Protein AF-A0A1H4ZYD4-F1 (afdb_monomer_lite)

Radius of gyration: 12.34 Å; chains: 1; bounding box: 31×40×29 Å

Structure (mmCIF, N/CA/C/O backbone):
data_AF-A0A1H4ZYD4-F1
#
_entry.id   AF-A0A1H4ZYD4-F1
#
loop_
_atom_site.group_PDB
_atom_site.id
_atom_site.type_symbol
_atom_site.label_atom_id
_atom_site.label_alt_id
_atom_site.label_comp_id
_atom_site.label_asym_id
_atom_site.label_entity_id
_atom_site.label_seq_id
_atom_site.pdbx_PDB_ins_code
_atom_site.Cartn_x
_atom_site.Cartn_y
_atom_site.Cartn_z
_atom_site.occupancy
_atom_site.B_iso_or_equiv
_atom_site.auth_seq_id
_atom_site.auth_comp_id
_atom_site.auth_asym_id
_atom_site.auth_atom_id
_atom_site.pdbx_PDB_model_num
ATOM 1 N N . MET A 1 1 ? 21.055 6.492 12.699 1.00 34.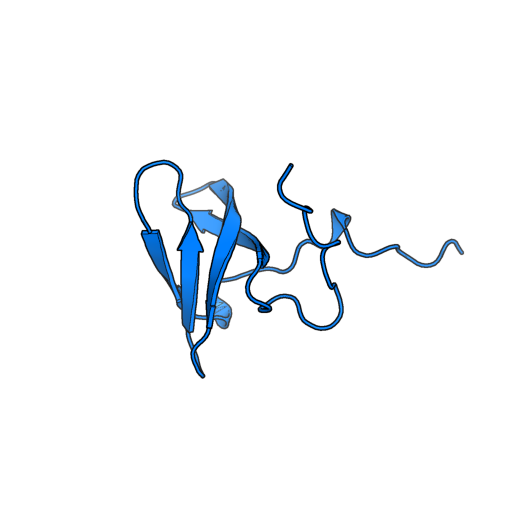41 1 MET A N 1
ATOM 2 C CA . MET A 1 1 ? 20.851 5.050 12.453 1.00 34.41 1 MET A CA 1
ATOM 3 C C . MET A 1 1 ? 19.377 4.794 12.683 1.00 34.41 1 MET A C 1
ATOM 5 O O . MET A 1 1 ? 18.977 4.665 13.829 1.00 34.41 1 MET A O 1
ATOM 9 N N . GLU A 1 2 ? 18.559 4.876 11.636 1.00 41.28 2 GLU A N 1
ATOM 10 C CA . GLU A 1 2 ? 17.132 4.577 11.766 1.00 41.28 2 GLU A CA 1
ATOM 11 C C . GLU A 1 2 ? 16.961 3.064 11.717 1.00 41.28 2 GLU A C 1
ATOM 13 O O . GLU A 1 2 ? 17.355 2.403 10.754 1.00 41.28 2 GLU A O 1
ATOM 18 N N . SER A 1 3 ? 16.461 2.517 12.818 1.00 44.25 3 SER A N 1
ATOM 19 C CA . SER A 1 3 ? 16.071 1.125 12.945 1.00 44.25 3 SER A CA 1
ATOM 20 C C . SER A 1 3 ? 15.025 0.835 11.873 1.00 44.25 3 SER A C 1
ATOM 22 O O . SER A 1 3 ? 13.870 1.215 12.032 1.00 44.25 3 SER A O 1
ATOM 24 N N . GLN A 1 4 ? 15.412 0.197 10.766 1.00 57.09 4 GLN A N 1
ATOM 25 C CA . GLN A 1 4 ? 14.438 -0.408 9.863 1.00 57.09 4 GLN A CA 1
ATOM 26 C C . GLN A 1 4 ? 13.726 -1.493 10.670 1.00 57.09 4 GLN A C 1
ATOM 28 O O . GLN A 1 4 ? 14.267 -2.587 10.850 1.00 57.09 4 GLN A O 1
ATOM 33 N N . GLU A 1 5 ? 12.562 -1.161 11.233 1.00 60.75 5 GLU A N 1
ATOM 34 C CA . GLU A 1 5 ? 11.699 -2.142 11.874 1.00 60.75 5 GLU A CA 1
ATOM 35 C C . GLU A 1 5 ? 11.520 -3.318 10.910 1.00 60.75 5 GLU A C 1
ATOM 37 O O . GLU A 1 5 ? 11.291 -3.152 9.708 1.00 60.75 5 GLU A O 1
ATOM 42 N N . ALA A 1 6 ? 11.712 -4.528 11.432 1.00 72.94 6 ALA A N 1
ATOM 43 C CA . ALA A 1 6 ? 11.531 -5.728 10.641 1.00 72.94 6 ALA A CA 1
ATOM 44 C C . ALA A 1 6 ? 10.084 -5.764 10.133 1.00 72.94 6 ALA A C 1
ATOM 46 O O . ALA A 1 6 ? 9.150 -5.590 10.913 1.00 72.94 6 ALA A O 1
ATOM 47 N N . TYR A 1 7 ? 9.919 -5.987 8.827 1.00 80.12 7 TYR A N 1
ATOM 48 C CA . TYR A 1 7 ? 8.607 -6.089 8.194 1.00 80.12 7 TYR A CA 1
ATOM 49 C C . TYR A 1 7 ? 7.712 -7.081 8.944 1.00 80.12 7 TYR A C 1
ATOM 51 O O . TYR A 1 7 ? 8.090 -8.244 9.097 1.00 80.12 7 TYR A O 1
ATOM 59 N N . ASP A 1 8 ? 6.530 -6.625 9.356 1.00 83.38 8 ASP A N 1
ATOM 60 C CA . ASP A 1 8 ? 5.511 -7.455 10.002 1.00 83.38 8 ASP A CA 1
ATOM 61 C C . ASP A 1 8 ? 4.581 -8.083 8.939 1.00 83.38 8 ASP A C 1
ATOM 63 O O . ASP A 1 8 ? 3.777 -7.364 8.332 1.00 83.38 8 ASP A O 1
ATOM 67 N N . PRO A 1 9 ? 4.679 -9.402 8.671 1.00 81.69 9 PRO A N 1
ATOM 68 C CA . PRO A 1 9 ? 3.860 -10.065 7.662 1.00 81.69 9 PRO A CA 1
ATOM 69 C C . PRO A 1 9 ? 2.412 -10.308 8.105 1.00 81.69 9 PRO A C 1
ATOM 71 O O . PRO A 1 9 ? 1.563 -10.530 7.239 1.00 81.69 9 PRO A O 1
ATOM 74 N N . ASP A 1 10 ? 2.126 -10.289 9.408 1.00 85.06 10 ASP A N 1
ATOM 75 C CA . ASP A 1 10 ? 0.785 -10.518 9.954 1.00 85.06 10 ASP A CA 1
ATOM 76 C C . ASP A 1 10 ? -0.037 -9.220 9.960 1.00 85.06 10 ASP A C 1
ATOM 78 O O . ASP A 1 10 ? -1.262 -9.253 9.822 1.00 85.06 10 ASP A O 1
ATOM 82 N N . ASN A 1 11 ? 0.635 -8.065 10.004 1.00 88.31 11 ASN A N 1
ATOM 83 C CA . ASN A 1 11 ? 0.026 -6.755 9.792 1.00 88.31 11 ASN A CA 1
ATOM 84 C C . ASN A 1 11 ? 0.712 -5.970 8.655 1.00 88.31 11 ASN A C 1
ATOM 86 O O . ASN A 1 11 ? 1.451 -5.011 8.900 1.00 88.31 11 ASN A O 1
ATOM 90 N N . PRO A 1 12 ? 0.436 -6.303 7.380 1.00 88.38 12 PRO A N 1
ATOM 91 C CA . PRO A 1 12 ? 1.143 -5.711 6.247 1.00 88.38 12 PRO A CA 1
ATOM 92 C C . PRO A 1 12 ? 0.908 -4.200 6.107 1.00 88.38 12 PRO A C 1
ATOM 94 O O . PRO A 1 12 ? 1.753 -3.507 5.549 1.00 88.38 12 PRO A O 1
ATOM 97 N N . PHE A 1 13 ? -0.201 -3.681 6.640 1.00 91.12 13 PHE A N 1
ATOM 98 C CA . PHE A 1 13 ? -0.558 -2.265 6.586 1.00 91.12 13 PHE A CA 1
ATOM 99 C C . PHE A 1 13 ? -0.014 -1.447 7.762 1.00 91.12 13 PHE A C 1
ATOM 101 O O . PHE A 1 13 ? -0.447 -0.319 7.922 1.00 91.12 13 PHE A O 1
ATOM 108 N N . LYS A 1 14 ? 0.890 -1.966 8.599 1.00 92.06 14 LYS A N 1
ATOM 109 C CA . LYS A 1 14 ? 1.508 -1.196 9.693 1.00 92.06 14 LYS A CA 1
ATOM 110 C C . LYS A 1 14 ? 2.326 -0.009 9.151 1.00 92.06 14 LYS A C 1
ATOM 112 O O . LYS A 1 14 ? 3.003 -0.148 8.140 1.00 92.06 14 LYS A O 1
ATOM 117 N N . VAL A 1 15 ? 2.315 1.138 9.834 1.00 93.75 15 VAL A N 1
ATOM 118 C CA . VAL A 1 15 ? 3.252 2.244 9.539 1.00 93.75 15 VAL A CA 1
ATOM 119 C C . VAL A 1 15 ? 4.699 1.748 9.652 1.00 93.75 15 VAL A C 1
ATOM 121 O O . VAL A 1 15 ? 5.004 0.947 10.535 1.00 93.75 15 VAL A O 1
ATOM 124 N N . GLY A 1 16 ? 5.558 2.169 8.723 1.00 90.31 16 GLY A N 1
ATOM 125 C CA . GLY A 1 16 ? 6.942 1.706 8.587 1.00 90.31 16 GLY A CA 1
ATOM 126 C C . GLY A 1 16 ? 7.100 0.390 7.813 1.00 90.31 16 GLY A C 1
ATOM 127 O O . GLY A 1 16 ? 8.197 0.077 7.348 1.00 90.31 16 GLY A O 1
ATOM 128 N N . ASN A 1 17 ? 6.023 -0.380 7.592 1.00 91.12 17 ASN A N 1
ATOM 129 C CA . ASN A 1 17 ? 6.099 -1.541 6.705 1.00 91.12 17 ASN A CA 1
ATOM 130 C C . ASN A 1 17 ? 6.226 -1.111 5.243 1.00 91.12 17 ASN A C 1
ATOM 132 O O . ASN A 1 17 ? 5.812 -0.032 4.832 1.00 91.12 17 ASN A O 1
ATOM 136 N N . SER A 1 18 ? 6.749 -2.016 4.420 1.00 91.25 18 SER A N 1
ATOM 137 C CA . SER A 1 18 ? 6.753 -1.861 2.968 1.00 91.25 18 SER A CA 1
ATOM 138 C C . SER A 1 18 ? 5.637 -2.679 2.323 1.00 91.25 18 SER A C 1
ATOM 140 O O . SER A 1 18 ? 5.455 -3.852 2.641 1.00 91.25 18 SER A O 1
ATOM 142 N N . LEU A 1 19 ? 4.937 -2.091 1.358 1.00 91.62 19 LEU A N 1
ATOM 143 C CA . LEU A 1 19 ? 3.904 -2.737 0.552 1.00 91.62 19 LEU A CA 1
ATOM 144 C C . LEU A 1 19 ? 4.271 -2.712 -0.928 1.00 91.62 19 LEU A C 1
ATOM 146 O O . LEU A 1 19 ? 5.037 -1.864 -1.385 1.00 91.62 19 LEU A O 1
ATOM 150 N N . CYS A 1 20 ? 3.691 -3.642 -1.678 1.00 90.81 20 CYS A N 1
ATOM 151 C CA . CYS A 1 20 ? 3.696 -3.617 -3.129 1.00 90.81 20 CYS A CA 1
ATOM 152 C C . CYS A 1 20 ? 2.418 -2.950 -3.643 1.00 90.81 20 CYS A C 1
ATOM 154 O O . CYS A 1 20 ? 1.318 -3.246 -3.180 1.00 90.81 20 CYS A O 1
ATOM 156 N N . TRP A 1 21 ? 2.543 -2.081 -4.636 1.00 88.88 21 TRP A N 1
ATOM 157 C CA . TRP A 1 21 ? 1.401 -1.477 -5.322 1.00 88.88 21 TRP A CA 1
ATOM 158 C C . TRP A 1 21 ? 1.644 -1.439 -6.823 1.00 88.88 21 TRP A C 1
ATOM 160 O O . TRP A 1 21 ? 2.788 -1.342 -7.272 1.00 88.88 21 TRP A O 1
ATOM 170 N N . LEU A 1 22 ? 0.566 -1.538 -7.595 1.00 87.19 22 LEU A N 1
ATOM 171 C CA . LEU A 1 22 ? 0.618 -1.387 -9.042 1.00 87.19 22 LEU A CA 1
ATOM 172 C C . LEU A 1 22 ? 0.603 0.107 -9.386 1.00 87.19 22 LEU A C 1
ATOM 174 O O . LEU A 1 22 ? -0.341 0.823 -9.043 1.00 87.19 22 LEU A O 1
ATOM 178 N N . HIS A 1 23 ? 1.657 0.581 -10.046 1.00 85.31 23 HIS A N 1
ATOM 179 C CA . HIS A 1 23 ? 1.775 1.958 -10.510 1.00 85.31 23 HIS A CA 1
ATOM 180 C C . HIS A 1 23 ? 2.055 1.978 -12.017 1.00 85.31 23 HIS A C 1
ATOM 182 O O . HIS A 1 23 ? 3.186 1.739 -12.452 1.00 85.31 23 HIS A O 1
ATOM 188 N N . GLY A 1 24 ? 1.015 2.266 -12.805 1.00 85.06 24 GLY A N 1
ATOM 189 C CA . GLY A 1 24 ? 1.024 1.987 -14.243 1.00 85.06 24 GLY A CA 1
ATOM 190 C C . GLY A 1 24 ? 1.102 0.478 -14.466 1.00 85.06 24 GLY A C 1
ATOM 191 O O . GLY A 1 24 ? 0.405 -0.271 -13.788 1.00 85.06 24 GLY A O 1
ATOM 192 N N . ASP A 1 25 ? 2.012 0.036 -15.328 1.00 89.44 25 ASP A N 1
ATOM 193 C CA . ASP A 1 25 ? 2.193 -1.388 -15.653 1.00 89.44 25 ASP A CA 1
ATOM 194 C C . ASP A 1 25 ? 3.207 -2.111 -14.752 1.00 89.44 25 ASP A C 1
ATOM 196 O O . ASP A 1 25 ? 3.556 -3.263 -14.996 1.00 89.44 25 ASP A O 1
ATOM 200 N N . ASN A 1 26 ? 3.727 -1.441 -13.717 1.00 88.75 26 ASN A N 1
ATOM 201 C CA . ASN A 1 26 ? 4.807 -1.973 -12.889 1.00 88.75 26 ASN A CA 1
ATOM 202 C C . ASN A 1 26 ? 4.418 -2.044 -11.415 1.00 88.75 26 ASN A C 1
ATOM 204 O O . ASN A 1 26 ? 3.894 -1.082 -10.843 1.00 88.75 26 ASN A O 1
ATOM 208 N N . TYR A 1 27 ? 4.765 -3.159 -10.772 1.00 87.56 27 TYR A N 1
ATOM 209 C CA . TYR A 1 27 ? 4.735 -3.249 -9.319 1.00 87.56 27 TYR A CA 1
ATOM 210 C C . TYR A 1 27 ? 5.902 -2.477 -8.722 1.00 87.56 27 TYR A C 1
ATOM 212 O O . TYR A 1 27 ? 7.052 -2.611 -9.141 1.00 87.56 27 TYR A O 1
ATOM 220 N N . ARG A 1 28 ? 5.596 -1.668 -7.715 1.00 88.88 28 ARG A N 1
ATOM 221 C CA . ARG A 1 28 ? 6.580 -0.902 -6.961 1.00 88.88 28 ARG A CA 1
ATOM 222 C C . ARG A 1 28 ? 6.459 -1.211 -5.489 1.00 88.88 28 ARG A C 1
ATOM 224 O O . ARG A 1 28 ? 5.394 -1.581 -5.008 1.00 88.88 28 ARG A O 1
ATOM 231 N N . VAL A 1 29 ? 7.563 -1.016 -4.788 1.00 90.56 29 VAL A N 1
ATOM 232 C CA . VAL A 1 29 ? 7.632 -1.110 -3.336 1.00 90.56 29 VAL A CA 1
ATOM 233 C C . VAL A 1 29 ? 7.545 0.300 -2.777 1.00 90.56 29 VAL A C 1
ATOM 235 O O . VAL A 1 29 ? 8.227 1.191 -3.279 1.00 90.56 29 VAL A O 1
ATOM 238 N N . ALA A 1 30 ? 6.717 0.488 -1.760 1.00 91.81 30 ALA A N 1
ATOM 239 C CA . ALA A 1 30 ? 6.545 1.759 -1.077 1.00 91.81 30 ALA A CA 1
ATOM 240 C C . ALA A 1 30 ? 6.391 1.539 0.428 1.00 91.81 30 ALA A C 1
ATOM 242 O O . ALA A 1 30 ? 5.841 0.522 0.849 1.00 91.81 30 ALA A O 1
ATOM 243 N N . GLU A 1 31 ? 6.858 2.490 1.227 1.00 93.06 31 GLU A N 1
ATOM 244 C CA . GLU A 1 31 ? 6.692 2.466 2.679 1.00 93.06 31 GLU A CA 1
ATOM 245 C C . GLU A 1 31 ? 5.318 3.007 3.068 1.00 93.06 31 GLU A C 1
ATOM 247 O O . GLU A 1 31 ? 4.816 3.954 2.459 1.00 93.06 31 GLU A O 1
ATOM 252 N N . VAL A 1 32 ? 4.713 2.409 4.086 1.00 94.12 32 VAL A N 1
ATOM 253 C CA . VAL A 1 32 ? 3.474 2.874 4.694 1.00 94.12 32 VAL A CA 1
ATOM 254 C C . VAL A 1 32 ? 3.781 4.011 5.653 1.00 94.12 32 VAL A C 1
ATOM 256 O O . VAL A 1 32 ? 4.421 3.813 6.680 1.00 94.12 32 VAL A O 1
ATOM 259 N N . LEU A 1 33 ? 3.266 5.191 5.333 1.00 94.88 33 LEU A N 1
ATOM 260 C CA . LEU A 1 33 ? 3.421 6.391 6.150 1.00 94.88 33 LEU A CA 1
ATOM 261 C C . LEU A 1 33 ? 2.234 6.588 7.097 1.00 94.88 33 LEU A C 1
ATOM 263 O O . LEU A 1 33 ? 2.403 7.052 8.218 1.00 94.88 33 LEU A O 1
ATOM 267 N N . GLU A 1 34 ? 1.026 6.245 6.645 1.00 95.44 34 GLU A N 1
ATOM 268 C CA . GLU A 1 34 ? -0.215 6.490 7.384 1.00 95.44 34 GLU A CA 1
ATOM 269 C C . GLU A 1 34 ? -1.294 5.480 6.986 1.00 95.44 34 GLU A C 1
ATOM 271 O O . GLU A 1 34 ? -1.337 5.019 5.840 1.00 95.44 34 GLU A O 1
ATOM 276 N N . VAL A 1 35 ? -2.174 5.135 7.925 1.00 95.56 35 VAL A N 1
ATOM 277 C CA . VAL A 1 35 ? -3.179 4.081 7.757 1.00 95.56 35 VAL A CA 1
ATOM 278 C C . VAL A 1 35 ? -4.522 4.587 8.242 1.00 95.56 35 VAL A C 1
ATOM 280 O O . VAL A 1 35 ? -4.686 4.910 9.414 1.00 95.56 35 VAL A O 1
ATOM 283 N N . GLU A 1 36 ? -5.501 4.576 7.349 1.00 95.81 36 GLU A N 1
ATOM 284 C CA . GLU A 1 36 ? -6.900 4.816 7.681 1.00 95.81 36 GLU A CA 1
ATOM 285 C C . GLU A 1 36 ? -7.707 3.514 7.550 1.00 95.81 36 GLU A C 1
ATOM 287 O O . GLU A 1 36 ? -7.161 2.436 7.280 1.00 95.81 36 GLU A O 1
ATOM 292 N N . ALA A 1 37 ? -9.023 3.579 7.764 1.00 92.56 37 ALA A N 1
ATOM 293 C CA . ALA A 1 37 ? -9.896 2.408 7.734 1.00 92.56 37 ALA A CA 1
ATOM 294 C C . ALA A 1 37 ? -9.810 1.643 6.395 1.00 92.56 37 ALA A C 1
ATOM 296 O O . ALA A 1 37 ? -9.622 0.423 6.388 1.00 92.56 37 ALA A O 1
ATOM 297 N N . ASP A 1 38 ? -9.851 2.349 5.267 1.00 94.69 38 ASP A N 1
ATOM 298 C CA . ASP A 1 38 ? -9.980 1.799 3.911 1.00 94.69 38 ASP A CA 1
ATOM 299 C C . ASP A 1 38 ? -8.792 2.116 2.982 1.00 94.69 38 ASP A C 1
ATOM 301 O O . ASP A 1 38 ? -8.608 1.456 1.948 1.00 94.69 38 ASP A O 1
ATOM 305 N N . ARG A 1 39 ? -7.957 3.088 3.361 1.00 95.00 39 ARG A N 1
ATOM 306 C CA . ARG A 1 39 ? -6.831 3.581 2.562 1.00 95.00 39 ARG A CA 1
ATOM 307 C C . ARG A 1 39 ? -5.541 3.724 3.363 1.00 95.00 39 ARG A C 1
ATOM 309 O O . ARG A 1 39 ? -5.530 3.702 4.589 1.00 95.00 39 ARG A O 1
ATOM 316 N N . VAL A 1 40 ? -4.440 3.818 2.631 1.00 95.56 40 VAL A N 1
ATOM 317 C CA . VAL A 1 40 ? -3.071 3.847 3.140 1.00 95.56 40 VAL A CA 1
ATOM 318 C C . VAL A 1 40 ? -2.29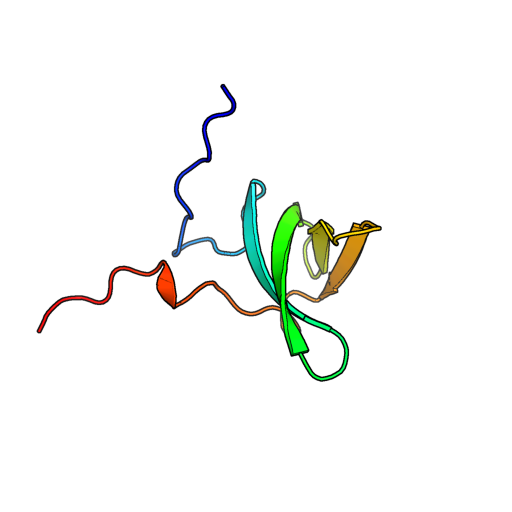4 4.899 2.370 1.00 95.56 40 VAL A C 1
ATOM 320 O O . VAL A 1 40 ? -2.415 4.990 1.142 1.00 95.56 40 VAL A O 1
ATOM 323 N N . ARG A 1 41 ? -1.503 5.691 3.088 1.00 95.94 41 ARG A N 1
ATOM 324 C CA . ARG A 1 41 ? -0.585 6.662 2.505 1.00 95.94 41 ARG A CA 1
ATOM 325 C C . ARG A 1 41 ? 0.777 6.021 2.320 1.00 95.94 41 ARG A C 1
ATOM 327 O O . ARG A 1 41 ? 1.346 5.484 3.265 1.00 95.94 41 ARG A O 1
ATOM 334 N N . LEU A 1 42 ? 1.291 6.095 1.102 1.00 93.75 42 LEU A N 1
ATOM 335 C CA . LEU A 1 42 ? 2.526 5.444 0.688 1.00 93.75 42 LEU A CA 1
ATOM 336 C C . LEU A 1 42 ? 3.597 6.454 0.284 1.00 93.75 42 LEU A C 1
ATOM 338 O O . LEU A 1 42 ? 3.281 7.480 -0.332 1.00 93.75 42 LEU A O 1
ATOM 342 N N . SER A 1 43 ? 4.859 6.132 0.568 1.00 92.75 43 SER A N 1
ATOM 343 C CA . SER A 1 43 ? 6.013 6.852 0.031 1.00 92.75 43 SER A CA 1
ATOM 344 C C . SER A 1 43 ? 6.272 6.438 -1.422 1.00 92.75 43 SER A C 1
ATOM 346 O O . SER A 1 43 ? 6.567 5.289 -1.743 1.00 92.75 43 SER A O 1
ATOM 348 N N . GLY A 1 44 ? 6.115 7.377 -2.349 1.00 85.44 44 GLY A N 1
ATOM 349 C CA . GLY A 1 44 ? 6.611 7.227 -3.712 1.00 85.44 44 GLY A CA 1
ATOM 350 C C . GLY A 1 44 ? 7.997 7.849 -3.861 1.00 85.44 44 GLY A C 1
ATOM 351 O O . GLY A 1 44 ? 8.487 8.532 -2.968 1.00 85.44 44 GLY A O 1
ATOM 352 N N . MET A 1 45 ? 8.617 7.655 -5.027 1.00 82.19 45 MET A N 1
ATOM 353 C CA . MET A 1 45 ? 9.953 8.208 -5.303 1.00 82.19 45 MET A CA 1
ATOM 354 C C . MET A 1 45 ? 9.989 9.741 -5.284 1.00 82.19 45 MET A C 1
ATOM 356 O O . MET A 1 45 ? 10.990 10.325 -4.894 1.00 82.19 45 MET A O 1
ATOM 360 N N . THR A 1 46 ? 8.918 10.385 -5.750 1.00 86.06 46 THR A N 1
ATOM 361 C CA . THR A 1 46 ? 8.850 11.845 -5.932 1.00 86.06 46 THR A CA 1
ATOM 362 C C . THR A 1 46 ? 7.686 12.497 -5.191 1.00 86.06 46 THR A C 1
ATOM 364 O O . THR A 1 46 ? 7.628 13.717 -5.099 1.00 86.06 46 THR A O 1
ATOM 367 N N . ALA A 1 47 ? 6.739 11.705 -4.687 1.00 89.81 47 ALA A N 1
ATOM 368 C CA . ALA A 1 47 ? 5.530 12.190 -4.034 1.00 89.81 47 ALA A CA 1
ATOM 369 C C . ALA A 1 47 ? 4.953 11.121 -3.101 1.00 89.81 47 ALA A C 1
ATOM 371 O O . ALA A 1 47 ? 5.341 9.955 -3.166 1.00 89.81 47 ALA A O 1
ATOM 372 N N . THR A 1 48 ? 3.993 11.513 -2.264 1.00 93.81 48 THR A N 1
ATOM 373 C CA . THR A 1 48 ? 3.214 10.579 -1.435 1.00 93.81 48 THR A CA 1
ATOM 374 C C . THR A 1 48 ? 1.848 10.325 -2.056 1.00 93.81 48 THR A C 1
ATOM 376 O O . THR A 1 48 ? 1.278 11.218 -2.682 1.00 93.81 48 THR A O 1
ATOM 379 N N . TYR A 1 49 ? 1.323 9.111 -1.890 1.00 92.00 49 TYR A N 1
ATOM 380 C CA . TYR A 1 49 ? 0.096 8.682 -2.560 1.00 92.00 49 TYR A CA 1
ATOM 381 C C . TYR A 1 49 ? -0.871 8.018 -1.591 1.00 92.00 49 TYR A C 1
ATOM 383 O O . TYR A 1 49 ? -0.480 7.136 -0.834 1.00 92.00 49 TYR A O 1
ATOM 391 N N . TRP A 1 50 ? -2.148 8.388 -1.672 1.00 94.12 50 TRP A N 1
ATOM 392 C CA . TRP A 1 50 ? -3.227 7.651 -1.018 1.00 94.12 50 TRP A CA 1
ATOM 393 C C . TRP A 1 50 ? -3.726 6.526 -1.919 1.00 94.12 50 TRP A C 1
ATOM 395 O O . TRP A 1 50 ? -4.048 6.744 -3.091 1.00 94.12 50 TRP A O 1
ATOM 405 N N . ARG A 1 51 ? -3.808 5.315 -1.368 1.00 93.56 51 ARG A N 1
ATOM 406 C CA . ARG A 1 51 ? -4.296 4.128 -2.075 1.00 93.56 51 ARG A CA 1
ATOM 407 C C . ARG A 1 51 ? -5.212 3.288 -1.214 1.00 93.56 51 ARG A C 1
ATOM 409 O O . ARG A 1 51 ? -5.017 3.176 -0.012 1.00 93.56 51 ARG A O 1
ATOM 416 N N . SER A 1 52 ? -6.199 2.664 -1.849 1.00 93.69 52 SER A N 1
ATOM 417 C CA . SER A 1 52 ? -7.079 1.724 -1.162 1.00 93.69 52 SER A CA 1
ATOM 418 C C . SER A 1 52 ? -6.297 0.483 -0.748 1.00 93.69 52 SER A C 1
ATOM 420 O O . SER A 1 52 ? -5.526 -0.046 -1.552 1.00 93.69 52 SER A O 1
ATOM 422 N N . LYS A 1 53 ? -6.578 -0.054 0.444 1.00 92.62 53 LYS A N 1
ATOM 423 C CA . LYS A 1 53 ? -6.019 -1.336 0.909 1.00 92.62 53 LYS A CA 1
ATOM 424 C C . LYS A 1 53 ? -6.234 -2.470 -0.098 1.00 92.62 53 LYS A C 1
ATOM 426 O O . LYS A 1 53 ? -5.389 -3.345 -0.218 1.00 92.62 53 LYS A O 1
ATOM 431 N N . LYS A 1 54 ? -7.324 -2.418 -0.875 1.00 91.19 54 LYS A N 1
ATOM 432 C CA . LYS A 1 54 ? -7.659 -3.413 -1.910 1.00 91.19 54 LYS A CA 1
ATOM 433 C C . LYS A 1 54 ? -6.714 -3.396 -3.117 1.00 91.19 54 LYS A C 1
ATOM 435 O O . LYS A 1 54 ? -6.591 -4.403 -3.799 1.00 91.19 54 LYS A O 1
ATOM 440 N N . SER A 1 55 ? -6.072 -2.260 -3.393 1.00 89.81 55 SER A N 1
ATOM 441 C CA . SER A 1 55 ? -5.105 -2.103 -4.495 1.00 89.81 55 SER A CA 1
ATOM 442 C C . SER A 1 55 ? -3.658 -2.403 -4.094 1.00 89.81 55 SER A C 1
ATOM 444 O O . SER A 1 55 ? -2.743 -2.220 -4.896 1.00 89.81 55 SER A O 1
ATOM 446 N N . LEU A 1 56 ? -3.445 -2.815 -2.843 1.00 92.06 56 LEU A N 1
ATOM 447 C CA . LEU A 1 56 ? -2.131 -3.027 -2.257 1.00 92.06 56 LEU A CA 1
ATOM 448 C C . LEU A 1 56 ? -1.911 -4.507 -1.986 1.00 92.06 56 LEU A C 1
ATOM 450 O O . LEU A 1 56 ? -2.824 -5.233 -1.597 1.00 92.06 56 LEU A O 1
ATOM 454 N N . LEU A 1 57 ? -0.673 -4.936 -2.182 1.00 91.38 57 LEU A N 1
ATOM 455 C CA . LEU A 1 57 ? -0.237 -6.305 -1.988 1.00 91.38 57 LEU A CA 1
ATOM 456 C C . LEU A 1 57 ? 0.820 -6.348 -0.876 1.00 91.38 57 LEU A C 1
ATOM 458 O O . LEU A 1 57 ? 1.741 -5.525 -0.872 1.00 91.38 57 LEU A O 1
ATOM 462 N N . PRO A 1 58 ? 0.729 -7.302 0.064 1.00 89.69 58 PRO A N 1
ATOM 463 C CA . PRO A 1 58 ? 1.772 -7.513 1.061 1.00 89.69 58 PRO A CA 1
ATOM 464 C C . PRO A 1 58 ? 3.084 -7.991 0.415 1.00 89.69 58 PRO A C 1
ATOM 466 O O . PRO A 1 58 ? 3.091 -8.585 -0.666 1.00 89.69 58 PRO A O 1
ATOM 469 N N . ARG A 1 59 ? 4.212 -7.773 1.102 1.00 87.38 59 ARG A N 1
ATOM 470 C CA . ARG A 1 59 ? 5.540 -8.255 0.691 1.00 87.38 59 ARG A CA 1
ATOM 471 C C . ARG A 1 59 ? 5.683 -9.742 1.007 1.00 87.38 59 ARG A C 1
ATOM 473 O O . ARG A 1 59 ? 6.216 -10.132 2.045 1.00 87.38 59 ARG A O 1
ATOM 480 N N . LEU A 1 60 ? 5.200 -10.589 0.100 1.00 80.44 60 LEU A N 1
ATOM 481 C CA . LEU A 1 60 ? 5.258 -12.047 0.262 1.00 80.44 60 LEU A CA 1
ATOM 482 C C . LEU A 1 60 ? 6.695 -12.586 0.337 1.00 80.44 60 LEU A C 1
ATOM 484 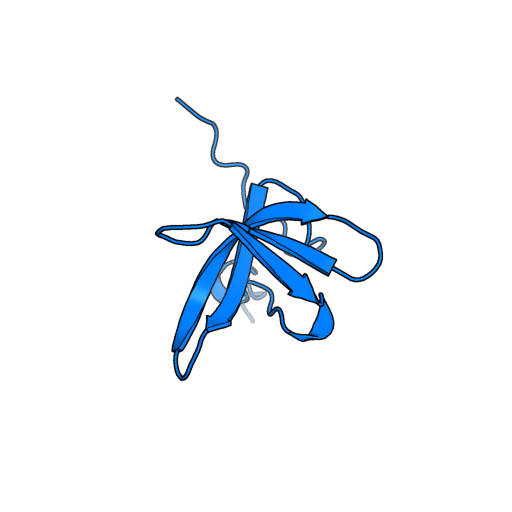O O . LEU A 1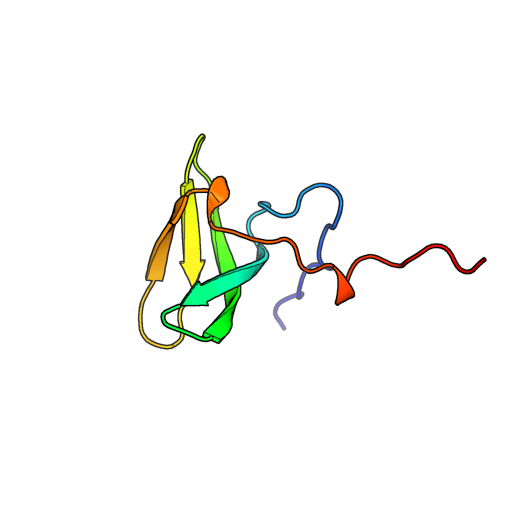 60 ? 6.926 -13.583 1.010 1.00 80.44 60 LEU A O 1
ATOM 488 N N . ASP A 1 61 ? 7.666 -11.902 -0.272 1.00 79.69 61 ASP A N 1
ATOM 489 C CA . ASP A 1 61 ? 9.095 -12.237 -0.190 1.00 79.69 61 ASP A CA 1
ATOM 490 C C . ASP A 1 61 ? 9.682 -12.073 1.223 1.00 79.69 61 ASP A C 1
ATOM 492 O O . ASP A 1 61 ? 10.703 -12.677 1.548 1.00 79.69 61 ASP A O 1
ATOM 496 N N . LYS A 1 62 ? 9.041 -11.265 2.076 1.00 73.88 62 LYS A N 1
ATOM 497 C CA . LYS A 1 62 ? 9.438 -11.065 3.476 1.00 73.88 62 LYS A CA 1
ATOM 498 C C . LYS A 1 62 ? 8.753 -12.038 4.428 1.00 73.88 62 LYS A C 1
ATOM 500 O O . LYS A 1 62 ? 9.196 -12.190 5.566 1.00 73.88 62 LYS A O 1
ATOM 505 N N . ARG A 1 63 ? 7.708 -12.734 3.974 1.00 68.31 63 ARG A N 1
ATOM 506 C CA . ARG A 1 63 ? 7.086 -13.804 4.748 1.00 68.31 63 ARG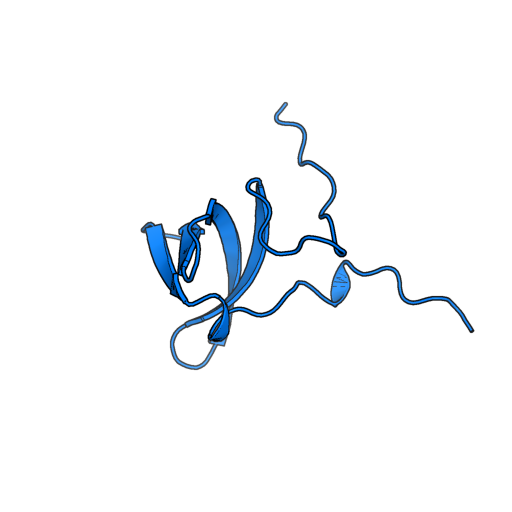 A CA 1
ATOM 507 C C . ARG A 1 63 ? 8.036 -14.996 4.722 1.00 68.31 63 ARG A C 1
ATOM 509 O O . ARG A 1 63 ? 8.254 -15.593 3.671 1.00 68.31 63 ARG A O 1
ATOM 516 N N . ARG A 1 64 ? 8.614 -15.358 5.874 1.00 64.31 64 ARG A N 1
ATOM 517 C CA . ARG A 1 64 ? 9.334 -16.632 6.000 1.00 64.31 64 ARG A CA 1
ATOM 518 C C . ARG A 1 64 ? 8.341 -17.749 5.690 1.00 64.31 64 ARG A C 1
ATOM 520 O O . ARG A 1 64 ? 7.493 -18.072 6.516 1.00 64.31 64 ARG A O 1
ATOM 527 N N . LEU A 1 65 ? 8.415 -18.302 4.482 1.00 59.62 65 LEU A N 1
ATOM 528 C CA . LEU A 1 65 ? 7.668 -19.503 4.141 1.00 59.62 65 LEU A CA 1
ATOM 529 C C . LEU A 1 65 ? 8.157 -20.628 5.066 1.00 59.62 65 LEU A C 1
ATOM 531 O O . LEU A 1 65 ? 9.374 -20.760 5.251 1.00 59.62 65 LEU A O 1
ATOM 535 N N . PRO A 1 66 ? 7.257 -21.422 5.669 1.00 57.75 66 PRO A N 1
ATOM 536 C CA . PRO A 1 66 ? 7.681 -22.598 6.408 1.00 57.75 66 PRO A CA 1
ATOM 537 C C . PRO A 1 66 ? 8.440 -23.509 5.438 1.00 57.75 66 PRO A C 1
ATOM 539 O O . PRO A 1 66 ? 7.916 -23.884 4.387 1.00 57.75 66 PRO A O 1
ATOM 542 N N . ARG A 1 67 ? 9.699 -23.817 5.765 1.00 54.84 67 ARG A N 1
ATOM 543 C CA . ARG A 1 67 ? 10.456 -24.852 5.060 1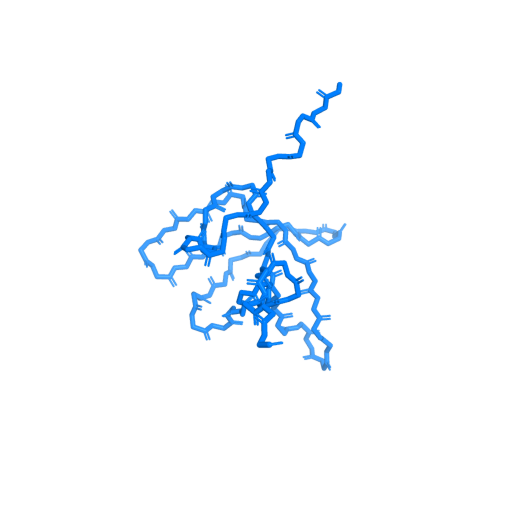.00 54.84 67 ARG A CA 1
ATOM 544 C C . ARG A 1 67 ? 9.720 -26.171 5.301 1.00 54.84 67 ARG A C 1
ATOM 546 O O . ARG A 1 67 ? 9.610 -26.588 6.451 1.00 54.84 67 ARG A O 1
ATOM 553 N N . ARG A 1 68 ? 9.146 -26.735 4.238 1.00 53.59 68 ARG A N 1
ATOM 554 C CA . ARG A 1 68 ? 8.727 -28.139 4.210 1.00 53.59 68 ARG A CA 1
ATOM 555 C C . ARG A 1 68 ? 9.953 -29.036 4.197 1.00 53.59 68 ARG A C 1
ATOM 557 O O . ARG A 1 68 ? 10.961 -28.611 3.587 1.00 53.59 68 ARG A O 1
#

Sequence (68 aa):
MESQEAYDPDNPFKVGNSLCWLHGDNYRVAEVLEVEADRVRLSGMTATYWRSKKSLLPRLDKRRLPRR

pLDDT: mean 83.82, std 14.4, range [34.41, 95.94]

Organism: NCBI:txid556534

Secondary structure (DSSP, 8-state):
----PPP-SSSTTSTT-EEEEEETTEEEEEEEEEE-SSEEEEE-SSSEEEEEGGGEEE-GGGS-----

Foldseek 3Di:
DDPQPQADQVCQLDASHWWWADDPNDIDIWGFHDDDPFWTWTDDPVDIDIDGPVRIGGPPVSPPDPDD